Protein AF-A0A662KX32-F1 (afdb_monomer_lite)

Secondary structure (DSSP, 8-state):
----TT--PSS---GGGSTT--------SSHHHHHHHHHHHHHGGGGGGG------S------PPTT--SSSS--SHHHHHHHHHHHTT-TT---S-HHHH-SS-SS--SHHHHHHHHHHHTT-TT--------

Sequence (134 aa):
ACDNPFNNAEPWEDTWKDENQTIWIVTGKTSEFAKEAAEWLINRTCLLWNQSTLDDKGFWLVQYKCGDVNGDGIIRGADVTKLMWYVGEIPGTTLASKWAGDVNGDGIIRGADVTKLMWYVGEIPGTNLNCKSC

Structure (mmCIF, N/CA/C/O backbone):
data_AF-A0A662KX32-F1
#
_entry.id   AF-A0A662KX32-F1
#
loop_
_atom_site.group_PDB
_atom_site.id
_atom_site.type_symbol
_atom_site.label_atom_id
_atom_site.label_alt_id
_atom_site.label_comp_id
_atom_site.label_asym_id
_atom_site.label_entity_id
_atom_site.label_seq_id
_atom_site.pdbx_PDB_ins_code
_atom_site.Cartn_x
_atom_site.Cartn_y
_atom_site.Cartn_z
_atom_site.occupancy
_atom_site.B_iso_or_equiv
_atom_site.auth_seq_id
_atom_site.auth_comp_id
_atom_site.auth_asym_id
_atom_site.auth_atom_id
_atom_site.pdbx_PDB_model_num
ATOM 1 N N . ALA A 1 1 ? 7.514 -5.110 42.505 1.00 43.41 1 ALA A N 1
ATOM 2 C CA . ALA A 1 1 ? 7.364 -6.432 41.872 1.00 43.41 1 ALA A CA 1
ATOM 3 C C . ALA A 1 1 ? 6.553 -6.220 40.608 1.00 43.41 1 ALA A C 1
ATOM 5 O O . ALA A 1 1 ? 5.603 -5.451 40.667 1.00 43.41 1 ALA A O 1
ATOM 6 N N . CYS A 1 2 ? 6.971 -6.781 39.475 1.00 34.31 2 CYS A N 1
ATOM 7 C CA . CYS A 1 2 ? 6.140 -6.759 38.274 1.00 34.31 2 CYS A CA 1
ATOM 8 C C . CYS A 1 2 ? 4.960 -7.691 38.546 1.00 34.31 2 CYS A C 1
ATOM 10 O O . CYS A 1 2 ? 5.188 -8.864 38.848 1.00 34.31 2 CYS A O 1
ATOM 12 N N . ASP A 1 3 ? 3.746 -7.148 38.532 1.00 42.31 3 ASP A N 1
ATOM 13 C CA . ASP A 1 3 ? 2.532 -7.930 38.721 1.00 42.31 3 ASP A CA 1
ATOM 14 C C . ASP A 1 3 ? 2.426 -8.928 37.562 1.00 42.31 3 ASP A C 1
ATOM 16 O O . ASP A 1 3 ? 2.478 -8.548 36.389 1.00 42.31 3 ASP A O 1
ATOM 20 N N . ASN A 1 4 ? 2.429 -10.219 37.888 1.00 48.47 4 ASN A N 1
ATOM 21 C CA . ASN A 1 4 ? 2.274 -11.270 36.897 1.00 48.47 4 ASN A CA 1
ATOM 22 C C . ASN A 1 4 ? 0.766 -11.485 36.738 1.00 48.47 4 ASN A C 1
ATOM 24 O O . ASN A 1 4 ? 0.158 -12.012 37.669 1.00 48.47 4 ASN A O 1
ATOM 28 N N . PRO A 1 5 ? 0.169 -11.174 35.575 1.00 48.09 5 PRO A N 1
ATOM 29 C CA . PRO A 1 5 ? -1.274 -11.298 35.362 1.00 48.09 5 PRO A CA 1
ATOM 30 C C . PRO A 1 5 ? -1.783 -12.751 35.416 1.00 48.09 5 PRO A C 1
ATOM 32 O O . PRO A 1 5 ? -2.983 -12.991 35.332 1.00 48.09 5 PRO A O 1
ATOM 35 N N . PHE A 1 6 ? -0.882 -13.729 35.560 1.00 49.38 6 PHE A N 1
ATOM 36 C CA . PHE A 1 6 ? -1.197 -15.145 35.755 1.00 49.38 6 PHE A CA 1
ATOM 37 C C . PHE A 1 6 ? -0.877 -15.656 37.166 1.00 49.38 6 PHE A C 1
ATOM 39 O O . PHE A 1 6 ? -0.931 -16.861 37.393 1.00 49.38 6 PHE A O 1
ATOM 46 N N . ASN A 1 7 ? -0.493 -14.784 38.105 1.00 50.44 7 ASN A N 1
ATOM 47 C CA . ASN A 1 7 ? -0.241 -15.172 39.490 1.00 50.44 7 ASN A CA 1
ATOM 48 C C . ASN A 1 7 ? -1.504 -15.000 40.338 1.00 50.44 7 ASN A C 1
ATOM 50 O O . ASN A 1 7 ? -1.697 -14.007 41.026 1.00 50.44 7 ASN A O 1
ATOM 54 N N . ASN A 1 8 ? -2.351 -16.015 40.296 1.00 52.47 8 ASN A N 1
ATOM 55 C CA . ASN A 1 8 ? -3.584 -16.161 41.061 1.00 52.47 8 ASN A CA 1
ATOM 56 C C . ASN A 1 8 ? -3.347 -16.773 42.460 1.00 52.47 8 ASN A C 1
ATOM 58 O O . ASN A 1 8 ? -4.098 -17.638 42.909 1.00 52.47 8 ASN A O 1
ATOM 62 N N . ALA A 1 9 ? -2.296 -16.328 43.155 1.00 49.16 9 ALA A N 1
ATOM 63 C CA . ALA A 1 9 ? -2.061 -16.684 44.553 1.00 49.16 9 ALA A CA 1
ATOM 64 C C . ALA A 1 9 ? -2.873 -15.766 45.487 1.00 49.16 9 ALA A C 1
ATOM 66 O O . ALA A 1 9 ? -2.827 -14.548 45.350 1.00 49.16 9 ALA A O 1
ATOM 67 N N . GLU A 1 10 ? -3.615 -16.359 46.425 1.00 57.69 10 GLU A N 1
ATOM 68 C CA . GLU A 1 10 ? -4.491 -15.650 47.370 1.00 57.69 10 GLU A CA 1
ATOM 69 C C . GLU A 1 10 ? -3.753 -14.580 48.212 1.00 57.69 10 GLU A C 1
ATOM 71 O O . GLU A 1 10 ? -2.606 -14.808 48.613 1.00 57.69 10 GLU A O 1
ATOM 76 N N . PRO A 1 11 ? -4.408 -13.452 48.569 1.00 56.19 11 PRO A N 1
ATOM 77 C CA . PRO A 1 11 ? -5.801 -13.102 48.294 1.00 56.19 11 PRO A CA 1
ATOM 78 C C . PRO A 1 11 ? -5.986 -12.579 46.862 1.00 56.19 11 PRO A C 1
ATOM 80 O O . PRO A 1 11 ? -5.253 -11.718 46.392 1.00 56.19 11 PRO A O 1
ATOM 83 N N . TRP A 1 12 ? -6.995 -13.122 46.184 1.00 53.41 12 TRP A N 1
ATOM 84 C CA . TRP A 1 12 ? -7.464 -12.753 44.845 1.00 53.41 12 TRP A CA 1
ATOM 85 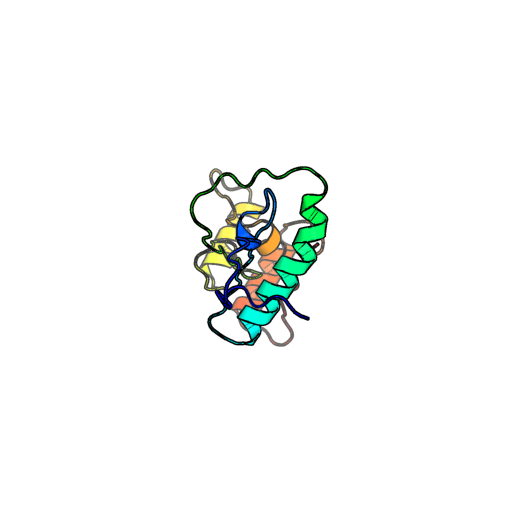C C . TRP A 1 12 ? -8.061 -11.343 44.835 1.00 53.41 12 TRP A C 1
ATOM 87 O O . TRP A 1 12 ? -9.277 -11.154 44.842 1.00 53.41 12 TRP A O 1
ATOM 97 N N . GLU A 1 13 ? -7.196 -10.337 44.834 1.00 55.88 13 GLU A N 1
ATOM 98 C CA . GLU A 1 13 ? -7.559 -9.043 44.276 1.00 55.88 13 GLU A CA 1
ATOM 99 C C . GLU A 1 13 ? -7.429 -9.171 42.757 1.00 55.88 13 GLU A C 1
ATOM 101 O O . GLU A 1 13 ? -6.335 -9.332 42.222 1.00 55.88 13 GLU A O 1
ATOM 106 N N . ASP A 1 14 ? -8.569 -9.191 42.062 1.00 52.19 14 ASP A N 1
ATOM 107 C CA . ASP A 1 14 ? -8.634 -9.196 40.599 1.00 52.19 14 ASP A CA 1
ATOM 108 C C . ASP A 1 14 ? -8.153 -7.832 40.057 1.00 52.19 14 ASP A C 1
ATOM 110 O O . ASP A 1 14 ? -8.941 -7.060 39.517 1.00 52.19 14 ASP A O 1
ATOM 114 N N . THR A 1 15 ? -6.861 -7.519 40.191 1.00 48.28 15 THR A N 1
ATOM 115 C CA . THR A 1 15 ? -6.237 -6.258 39.731 1.00 48.28 15 THR A CA 1
ATOM 116 C C . THR A 1 15 ? -6.390 -6.036 38.220 1.00 48.28 15 THR A C 1
ATOM 118 O O . THR A 1 15 ? -6.296 -4.915 37.733 1.00 48.28 15 THR A O 1
ATOM 121 N N . TRP A 1 16 ? -6.695 -7.095 37.464 1.00 50.84 16 TRP A N 1
ATOM 122 C CA . TRP A 1 16 ? -7.005 -7.064 36.031 1.00 50.84 16 TRP A CA 1
ATOM 123 C C . TRP A 1 16 ? -8.433 -6.583 35.705 1.00 50.84 16 TRP A C 1
ATOM 125 O O . TRP A 1 16 ? -8.746 -6.367 34.534 1.00 50.84 16 TRP A O 1
ATOM 135 N N . LYS A 1 17 ? -9.312 -6.436 36.711 1.00 48.56 17 LYS A N 1
ATOM 136 C CA . LYS A 1 17 ? -10.673 -5.880 36.575 1.00 48.56 17 LYS A CA 1
ATOM 137 C C . LYS A 1 17 ? -10.745 -4.376 36.823 1.00 48.56 17 LYS A C 1
ATOM 139 O O . LYS A 1 17 ? -11.846 -3.827 36.794 1.00 48.56 17 LYS A O 1
ATOM 144 N N . ASP A 1 18 ? -9.617 -3.716 37.063 1.00 51.28 18 ASP A N 1
ATOM 145 C CA . ASP A 1 18 ? -9.594 -2.267 37.210 1.00 51.28 18 ASP A CA 1
ATOM 146 C C . ASP A 1 18 ? -10.209 -1.611 35.968 1.00 51.28 18 ASP A C 1
ATOM 148 O O . ASP A 1 18 ? -9.773 -1.823 34.829 1.00 51.28 18 ASP A O 1
ATOM 152 N N . GLU A 1 19 ? -11.251 -0.813 36.195 1.00 47.12 19 GLU A N 1
ATOM 153 C CA . GLU A 1 19 ? -11.925 -0.053 35.152 1.00 47.12 19 GLU A CA 1
ATOM 154 C C . GLU A 1 19 ? -10.872 0.828 34.451 1.00 47.12 19 GLU A C 1
ATOM 156 O O . GLU A 1 19 ? -10.312 1.736 35.064 1.00 47.12 19 GLU A O 1
ATOM 161 N N . ASN A 1 20 ? -10.594 0.530 33.172 1.00 47.59 20 ASN A N 1
ATOM 162 C CA . ASN A 1 20 ? -9.629 1.174 32.256 1.00 47.59 20 ASN A CA 1
ATOM 163 C C . ASN A 1 20 ? -8.272 0.481 32.025 1.00 47.59 20 ASN A C 1
ATOM 165 O O . ASN A 1 20 ? -7.441 1.037 31.300 1.00 47.59 20 ASN A O 1
ATOM 169 N N . GLN A 1 21 ? -8.027 -0.729 32.533 1.00 50.91 21 GLN A N 1
ATOM 170 C CA . GLN A 1 21 ? -6.861 -1.497 32.076 1.00 50.91 21 GLN A CA 1
ATOM 171 C C . GLN A 1 21 ? -7.119 -2.134 30.698 1.00 50.91 21 GLN A C 1
ATOM 173 O O . GLN A 1 21 ? -8.126 -2.802 30.477 1.00 50.91 21 GLN A O 1
ATOM 178 N N . THR A 1 22 ? -6.203 -1.925 29.744 1.00 51.69 22 THR A N 1
ATOM 179 C CA . THR A 1 22 ? -6.253 -2.545 28.408 1.00 51.69 22 THR A CA 1
ATOM 180 C C . THR A 1 22 ? -4.978 -3.338 28.149 1.00 51.69 22 THR A C 1
ATOM 182 O O . THR A 1 22 ? -3.869 -2.821 28.279 1.00 51.69 22 THR A O 1
ATOM 185 N N . ILE A 1 23 ? -5.134 -4.608 27.771 1.00 58.97 23 ILE A N 1
ATOM 186 C CA . ILE A 1 23 ? -4.030 -5.447 27.303 1.00 58.97 23 ILE A CA 1
ATOM 187 C C . ILE A 1 23 ? -4.003 -5.367 25.782 1.00 58.97 23 ILE A C 1
ATOM 189 O O . ILE A 1 23 ? -4.949 -5.765 25.103 1.00 58.97 23 ILE A O 1
ATOM 193 N N . TRP A 1 24 ? -2.887 -4.885 25.249 1.00 57.28 24 TRP A N 1
ATOM 194 C CA . TRP A 1 24 ? -2.651 -4.810 23.817 1.00 57.28 24 TRP A CA 1
ATOM 195 C C . TRP A 1 24 ? -1.700 -5.925 23.398 1.00 57.28 24 TRP A C 1
ATOM 197 O O . TRP A 1 24 ? -0.520 -5.906 23.746 1.00 57.28 24 TRP A O 1
ATOM 207 N N . ILE A 1 25 ? -2.210 -6.906 22.655 1.00 64.12 25 ILE A N 1
ATOM 208 C CA . ILE A 1 25 ? -1.402 -8.011 22.132 1.00 64.12 25 ILE A CA 1
ATOM 209 C C . ILE A 1 25 ? -1.135 -7.754 20.659 1.00 64.12 25 ILE A C 1
ATOM 211 O O . ILE A 1 25 ? -2.057 -7.635 19.854 1.00 64.12 25 ILE A O 1
ATOM 215 N N . VAL A 1 26 ? 0.144 -7.707 20.308 1.00 63.28 26 VAL A N 1
ATOM 216 C CA . VAL A 1 26 ? 0.596 -7.619 18.927 1.00 63.28 26 VAL A CA 1
ATOM 217 C C . VAL A 1 26 ? 1.271 -8.929 18.554 1.00 63.28 26 VAL A C 1
ATOM 219 O O . VAL A 1 26 ? 2.077 -9.462 19.313 1.00 63.28 26 VAL A O 1
ATOM 222 N N . THR A 1 27 ? 0.939 -9.454 17.380 1.00 59.94 27 THR A N 1
ATOM 223 C CA . THR A 1 27 ? 1.549 -10.662 16.827 1.00 59.94 27 THR A CA 1
ATOM 224 C C . THR A 1 27 ? 1.997 -10.405 15.394 1.00 59.94 27 THR A C 1
ATOM 226 O O . THR A 1 27 ? 1.389 -9.612 14.676 1.00 59.94 27 THR A O 1
ATOM 229 N N . GLY A 1 28 ? 3.076 -11.065 14.983 1.00 58.41 28 GLY A N 1
ATOM 230 C CA . GLY A 1 28 ? 3.618 -11.000 13.634 1.00 58.41 28 GLY A CA 1
ATOM 231 C C . GLY A 1 28 ? 4.007 -12.389 13.152 1.00 58.41 28 GLY A C 1
ATOM 232 O O . GLY A 1 28 ? 4.406 -13.246 13.937 1.00 58.41 28 GLY A O 1
ATOM 233 N N . LYS A 1 29 ? 3.898 -12.621 11.839 1.00 62.16 29 LYS A N 1
ATOM 234 C CA . LYS A 1 29 ? 4.317 -13.887 11.212 1.00 62.16 29 LYS A CA 1
ATOM 235 C C . LYS A 1 29 ? 5.830 -14.123 11.334 1.00 62.16 29 LYS A C 1
ATOM 237 O O . LYS A 1 29 ? 6.273 -15.267 11.303 1.00 62.16 29 LYS A O 1
ATOM 242 N N . THR A 1 30 ? 6.602 -13.048 11.467 1.00 60.41 30 THR A N 1
ATOM 243 C CA . THR A 1 30 ? 8.040 -13.060 11.751 1.00 60.41 30 THR A CA 1
ATOM 244 C C . THR A 1 30 ? 8.352 -12.086 12.888 1.00 60.41 30 THR A C 1
ATOM 246 O O . THR A 1 30 ? 7.514 -11.251 13.249 1.00 60.41 30 THR A O 1
ATOM 249 N N . SER A 1 31 ? 9.561 -12.179 13.445 1.00 56.78 31 SER A N 1
ATOM 250 C CA . SER A 1 31 ? 10.071 -11.259 14.468 1.00 56.78 31 SER A CA 1
ATOM 251 C C . SER A 1 31 ? 10.045 -9.802 14.013 1.00 56.78 31 SER A C 1
ATOM 253 O O . SER A 1 31 ? 9.733 -8.915 14.803 1.00 56.78 31 SER A O 1
ATOM 255 N N . GLU A 1 32 ? 10.328 -9.556 12.736 1.00 60.44 32 GLU A N 1
ATOM 256 C CA . GLU A 1 32 ? 10.370 -8.220 12.142 1.00 60.44 32 GLU A CA 1
ATOM 257 C C . GLU A 1 32 ? 8.965 -7.618 12.099 1.00 60.44 32 GLU A C 1
ATOM 259 O O . GLU A 1 32 ? 8.765 -6.496 12.552 1.00 60.44 32 GLU A O 1
ATOM 264 N N . PHE A 1 33 ? 7.965 -8.396 11.676 1.00 59.91 33 PHE A N 1
ATOM 265 C CA . PHE A 1 33 ? 6.576 -7.932 11.641 1.00 59.91 33 PHE A CA 1
ATOM 266 C C . PHE A 1 33 ? 5.988 -7.725 13.036 1.00 59.91 33 PHE A C 1
ATOM 268 O O . PHE A 1 33 ? 5.217 -6.792 13.243 1.00 59.91 33 PHE A O 1
ATOM 275 N N . ALA A 1 34 ? 6.358 -8.564 14.008 1.00 63.03 34 ALA A N 1
ATOM 276 C CA . ALA A 1 34 ? 5.945 -8.368 15.394 1.00 63.03 34 ALA A CA 1
ATOM 277 C C . ALA A 1 34 ? 6.557 -7.084 15.978 1.00 63.03 34 ALA A C 1
ATOM 279 O O . ALA A 1 34 ? 5.872 -6.339 16.677 1.00 63.03 34 ALA A O 1
ATOM 280 N N . LYS A 1 35 ? 7.826 -6.804 15.650 1.00 57.62 35 LYS A N 1
ATOM 281 C CA . LYS A 1 35 ? 8.535 -5.593 16.072 1.00 57.62 35 LYS A CA 1
ATOM 282 C C . LYS A 1 35 ? 7.927 -4.333 15.458 1.00 57.62 35 LYS A C 1
ATOM 284 O O . LYS A 1 35 ? 7.621 -3.404 16.196 1.00 57.62 35 LYS A O 1
ATOM 289 N N . GLU A 1 36 ? 7.689 -4.322 14.149 1.00 61.06 36 GLU A N 1
ATOM 290 C CA . GLU A 1 36 ? 7.041 -3.197 13.464 1.00 61.06 36 GLU A CA 1
ATOM 291 C C . GLU A 1 36 ? 5.650 -2.933 14.041 1.00 61.06 36 GLU A C 1
ATOM 293 O O . GLU A 1 36 ? 5.323 -1.809 14.413 1.00 61.06 36 GLU A O 1
ATOM 298 N N . ALA A 1 37 ? 4.832 -3.972 14.194 1.00 63.72 37 ALA A N 1
ATOM 299 C CA . ALA A 1 37 ? 3.490 -3.806 14.727 1.00 63.72 37 ALA A CA 1
ATOM 300 C C . ALA A 1 37 ? 3.500 -3.332 16.199 1.00 63.72 37 ALA A C 1
ATOM 302 O O . ALA A 1 37 ? 2.608 -2.586 16.608 1.00 63.72 37 ALA A O 1
ATOM 303 N N . ALA A 1 38 ? 4.513 -3.711 16.989 1.00 64.06 38 ALA A N 1
ATOM 304 C CA . ALA A 1 38 ? 4.702 -3.209 18.350 1.00 64.06 38 ALA A CA 1
ATOM 305 C C . ALA A 1 38 ? 5.119 -1.729 18.364 1.00 64.06 38 ALA A C 1
ATOM 307 O O . ALA A 1 38 ? 4.563 -0.950 19.135 1.00 64.06 38 ALA A O 1
ATOM 308 N N . GLU A 1 39 ? 6.035 -1.317 17.482 1.00 59.41 39 GLU A N 1
ATOM 309 C CA . GLU A 1 39 ? 6.420 0.092 17.304 1.00 59.41 39 GLU A CA 1
ATOM 310 C C . GLU A 1 39 ? 5.212 0.953 16.900 1.00 59.41 39 GLU A C 1
ATOM 312 O O . GLU A 1 39 ? 5.019 2.049 17.426 1.00 59.41 39 GLU A O 1
ATOM 317 N N . TRP A 1 40 ? 4.332 0.422 16.048 1.00 61.47 40 TRP A N 1
ATOM 318 C CA . TRP A 1 40 ? 3.076 1.069 15.669 1.00 61.47 40 TRP A CA 1
ATOM 319 C C . TRP A 1 40 ? 2.091 1.198 16.824 1.00 61.47 40 TRP A C 1
ATOM 321 O O . TRP A 1 40 ? 1.463 2.245 16.971 1.00 61.47 40 TRP A O 1
ATOM 331 N N . LEU A 1 41 ? 1.955 0.163 17.653 1.00 60.75 41 LEU A N 1
ATOM 332 C CA . LEU A 1 41 ? 1.110 0.207 18.842 1.00 60.75 41 LEU A CA 1
ATOM 333 C C . LEU A 1 41 ? 1.606 1.274 19.834 1.00 60.75 41 LEU A C 1
ATOM 335 O O . LEU A 1 41 ? 0.806 2.040 20.370 1.00 60.75 41 LEU A O 1
ATOM 339 N N . ILE A 1 42 ? 2.927 1.368 20.013 1.00 56.75 42 ILE A N 1
ATOM 340 C CA . ILE A 1 42 ? 3.571 2.382 20.854 1.00 56.75 42 ILE A CA 1
ATOM 341 C C . ILE A 1 42 ? 3.328 3.783 20.278 1.00 56.75 42 ILE A C 1
ATOM 343 O O . ILE A 1 42 ? 2.912 4.672 21.016 1.00 56.75 42 ILE A O 1
ATOM 347 N N . ASN A 1 43 ? 3.496 3.989 18.967 1.00 50.66 43 ASN A N 1
ATOM 348 C CA . ASN A 1 43 ? 3.333 5.308 18.344 1.00 50.66 43 ASN A CA 1
ATOM 349 C C . ASN A 1 43 ? 1.852 5.741 18.208 1.00 50.66 43 ASN A C 1
ATOM 351 O O . ASN A 1 43 ? 1.535 6.931 18.209 1.00 50.66 43 ASN A O 1
ATOM 355 N N . ARG A 1 44 ? 0.902 4.790 18.188 1.00 53.31 44 ARG A N 1
ATOM 356 C CA . ARG A 1 44 ? -0.551 5.064 18.216 1.00 53.31 44 ARG A CA 1
ATOM 357 C C . ARG A 1 44 ? -1.033 5.695 19.519 1.00 53.31 44 ARG A C 1
ATOM 359 O O . ARG A 1 44 ? -2.103 6.302 19.517 1.00 53.31 44 ARG A O 1
ATOM 366 N N . THR A 1 45 ? -0.264 5.605 20.606 1.00 50.31 45 THR A N 1
ATOM 367 C CA . THR A 1 45 ? -0.587 6.321 21.854 1.00 50.31 45 THR A CA 1
ATOM 368 C C . THR A 1 45 ? -0.627 7.845 21.658 1.00 50.31 45 THR A C 1
ATOM 370 O O . THR A 1 45 ? -1.390 8.522 22.345 1.00 50.31 45 THR A O 1
ATOM 373 N N . CYS A 1 46 ? 0.053 8.387 20.638 1.00 40.91 46 CYS A N 1
ATOM 374 C CA . CYS A 1 46 ? -0.053 9.794 20.235 1.00 40.91 46 CYS A CA 1
ATOM 375 C C . CYS A 1 46 ? -1.389 10.138 19.539 1.00 40.91 46 CYS A C 1
ATOM 377 O O . CYS A 1 46 ? -1.877 11.258 19.665 1.00 40.91 46 CYS A O 1
ATOM 379 N N . LEU A 1 47 ? -2.016 9.184 18.836 1.00 41.41 47 LEU A N 1
ATOM 380 C CA . LEU A 1 47 ? -3.292 9.376 18.120 1.00 41.41 47 LEU A CA 1
ATOM 381 C C . LEU A 1 47 ? -4.527 9.244 19.034 1.00 41.41 47 LEU A C 1
ATOM 383 O O . LEU A 1 47 ? -5.630 9.616 18.641 1.00 41.41 47 LEU A O 1
ATOM 387 N N . LEU A 1 48 ? -4.349 8.737 20.257 1.00 48.00 48 LEU A N 1
ATOM 388 C CA . LEU A 1 48 ? -5.412 8.507 21.244 1.00 48.00 48 LEU A CA 1
ATOM 389 C C . LEU A 1 48 ? -5.677 9.705 22.175 1.00 48.00 48 LEU A C 1
ATOM 391 O O . LEU A 1 48 ? -6.577 9.635 23.008 1.00 48.00 48 LEU A O 1
ATOM 395 N N . TRP A 1 49 ? -4.973 10.832 22.004 1.00 40.81 49 TRP A N 1
ATOM 396 C CA . TRP A 1 49 ? -5.209 12.062 22.782 1.00 40.81 49 TRP A CA 1
ATOM 397 C C . TRP A 1 49 ? -6.572 12.733 22.520 1.00 40.81 49 TRP A C 1
ATOM 399 O O . TRP A 1 49 ? -6.911 13.702 23.194 1.00 40.81 49 TRP A O 1
ATOM 409 N N . ASN A 1 50 ? -7.383 12.213 21.592 1.00 41.38 50 ASN A N 1
ATOM 410 C CA . ASN A 1 50 ? -8.751 12.677 21.374 1.00 41.38 50 ASN A CA 1
ATOM 411 C C . ASN A 1 50 ? -9.745 11.506 21.258 1.00 41.38 50 ASN A C 1
ATOM 413 O O . ASN A 1 50 ? -10.275 11.238 20.184 1.00 41.38 50 ASN A O 1
ATOM 417 N N . GLN A 1 51 ? -9.937 10.785 22.372 1.00 45.16 51 GLN A N 1
ATOM 418 C CA . GLN A 1 51 ? -11.066 9.875 22.647 1.00 45.16 51 GLN A CA 1
ATOM 419 C C . GLN A 1 51 ? -11.559 9.034 21.452 1.00 45.16 51 GLN A C 1
ATOM 421 O O . GLN A 1 51 ? -12.715 9.132 21.046 1.00 45.16 51 GLN A O 1
ATOM 426 N N . SER A 1 52 ? -10.721 8.146 20.908 1.00 43.72 52 SER A N 1
ATOM 427 C CA . SER A 1 52 ? -11.264 7.039 20.106 1.00 43.72 52 SER A CA 1
ATOM 428 C C . SER A 1 52 ? -11.847 5.986 21.042 1.00 43.72 52 SER A C 1
ATOM 430 O O . SER A 1 52 ? -11.121 5.190 21.636 1.00 43.72 52 SER A O 1
ATOM 432 N N . THR A 1 53 ? -13.171 6.001 21.177 1.00 43.25 53 THR A N 1
ATOM 433 C CA . THR A 1 53 ? -13.951 4.861 21.656 1.00 43.25 53 THR A CA 1
ATOM 434 C C . THR A 1 53 ? -13.724 3.702 20.695 1.00 43.25 53 THR A C 1
ATOM 436 O O . THR A 1 53 ? -14.140 3.759 19.541 1.00 43.25 53 THR A O 1
ATOM 439 N N . LEU A 1 54 ? -13.016 2.676 21.155 1.00 47.28 54 LEU A N 1
ATOM 440 C CA . LEU A 1 54 ? -12.850 1.422 20.432 1.00 47.28 54 LEU A CA 1
ATOM 441 C C . LEU A 1 54 ? -14.142 0.627 20.597 1.00 47.28 54 LEU A C 1
ATOM 443 O O . LEU A 1 54 ? -14.284 -0.141 21.546 1.00 47.28 54 LEU A O 1
ATOM 447 N N . ASP A 1 55 ? -15.103 0.833 19.703 1.00 43.97 55 ASP A N 1
ATOM 448 C CA . ASP A 1 55 ? -16.263 -0.039 19.571 1.00 43.97 55 ASP A CA 1
ATOM 449 C C . ASP A 1 55 ? -15.849 -1.350 18.886 1.00 43.97 55 ASP A C 1
ATOM 451 O O . ASP A 1 55 ? -16.021 -1.596 17.699 1.00 43.97 55 ASP A O 1
ATOM 455 N N . ASP A 1 56 ? -15.206 -2.178 19.702 1.00 51.69 56 ASP A N 1
ATOM 456 C CA . ASP A 1 56 ? -15.400 -3.616 19.826 1.00 51.69 56 ASP A CA 1
ATOM 457 C C . ASP A 1 56 ? -16.107 -4.322 18.648 1.00 51.69 56 ASP A C 1
ATOM 459 O O . ASP A 1 56 ? -17.335 -4.469 18.626 1.00 51.69 56 ASP A O 1
ATOM 463 N N . LYS A 1 57 ? -15.299 -4.782 17.677 1.00 37.31 57 LYS A N 1
ATOM 464 C CA . LYS A 1 57 ? -15.355 -6.119 17.043 1.00 37.31 57 LYS A CA 1
ATOM 465 C C . LYS A 1 57 ? -14.325 -6.251 15.917 1.00 37.31 57 LYS A C 1
ATOM 467 O O . LYS A 1 57 ? -14.512 -5.748 14.815 1.00 37.31 57 LYS A O 1
ATOM 472 N N . GLY A 1 58 ? -13.295 -7.060 16.155 1.00 39.91 58 GLY A N 1
ATOM 473 C CA . GLY A 1 58 ? -12.513 -7.672 15.078 1.00 39.91 58 GLY A CA 1
ATOM 474 C C . GLY A 1 58 ? -11.295 -6.865 14.651 1.00 39.91 58 GLY A C 1
ATOM 475 O O . GLY A 1 58 ? -11.285 -6.224 13.605 1.00 39.91 58 GLY A O 1
ATOM 476 N N . PHE A 1 59 ? -10.234 -6.969 15.450 1.00 43.59 59 PHE A N 1
ATOM 477 C CA . PHE A 1 59 ? -8.884 -6.571 15.071 1.00 43.59 59 PHE A CA 1
ATOM 478 C C . PHE A 1 59 ? -8.397 -7.427 13.887 1.00 43.59 59 PHE A C 1
ATOM 480 O O . PHE A 1 59 ? -7.739 -8.450 14.058 1.00 43.59 59 PHE A O 1
ATOM 487 N N . TRP A 1 60 ? -8.748 -7.016 12.670 1.00 37.91 60 TRP A N 1
ATOM 488 C CA . TRP A 1 60 ? -8.093 -7.451 11.444 1.00 37.91 60 TRP A CA 1
ATOM 489 C C . TRP A 1 60 ? -7.078 -6.378 11.075 1.00 37.91 60 TRP A C 1
ATOM 491 O O . TRP A 1 60 ? -7.440 -5.275 10.664 1.00 37.91 60 TRP A O 1
ATOM 501 N N . LEU A 1 61 ? -5.795 -6.684 11.264 1.00 43.72 61 LEU A N 1
ATOM 502 C CA . LEU A 1 61 ? -4.712 -5.838 10.783 1.00 43.72 61 LEU A CA 1
ATOM 503 C C . LEU A 1 61 ? -4.773 -5.814 9.248 1.00 43.72 61 LEU A C 1
ATOM 505 O O . LEU A 1 61 ? -4.279 -6.728 8.591 1.00 43.72 61 LEU A O 1
ATOM 509 N N . VAL A 1 62 ? -5.372 -4.776 8.666 1.00 48.84 62 VAL A N 1
ATOM 510 C CA . VAL A 1 62 ? -5.191 -4.490 7.240 1.00 48.84 62 VAL A CA 1
ATOM 511 C C . VAL A 1 62 ? -3.821 -3.829 7.093 1.00 48.84 62 VAL A C 1
ATOM 513 O O . VAL A 1 62 ? -3.685 -2.609 7.173 1.00 48.84 62 VAL A O 1
ATOM 516 N N . GLN A 1 63 ? -2.778 -4.655 6.979 1.00 56.75 63 GLN A N 1
ATOM 517 C CA . GLN A 1 63 ? -1.420 -4.192 6.714 1.00 56.75 63 GLN A CA 1
ATOM 518 C C . GLN A 1 63 ? -1.332 -3.779 5.244 1.00 56.75 63 GLN A C 1
ATOM 520 O O . GLN A 1 63 ? -1.084 -4.603 4.369 1.00 56.75 63 GLN A O 1
ATOM 525 N N . TYR A 1 64 ? -1.538 -2.496 4.968 1.00 64.94 64 TYR A N 1
ATOM 526 C CA . TYR A 1 64 ? -1.190 -1.945 3.666 1.00 64.94 64 TYR A CA 1
ATOM 527 C C . TYR A 1 64 ? 0.334 -1.949 3.528 1.00 64.94 64 TYR A C 1
ATOM 529 O O . TYR A 1 64 ? 1.042 -1.503 4.433 1.00 64.94 64 TYR A O 1
ATOM 537 N N . LYS A 1 65 ? 0.853 -2.446 2.403 1.00 84.19 65 LYS A N 1
ATOM 538 C CA . LYS A 1 65 ? 2.267 -2.281 2.037 1.00 84.19 65 LYS A CA 1
ATOM 539 C C . LYS A 1 65 ? 2.428 -1.013 1.209 1.00 84.19 65 LYS A C 1
ATOM 541 O O . LYS A 1 65 ? 1.517 -0.616 0.487 1.00 84.19 65 LYS A O 1
ATOM 546 N N . CYS A 1 66 ? 3.588 -0.371 1.297 1.00 89.81 66 CYS A N 1
ATOM 547 C CA . CYS A 1 66 ? 3.871 0.775 0.443 1.00 89.81 66 CYS A CA 1
ATOM 548 C C . CYS A 1 66 ? 3.827 0.320 -1.024 1.00 89.81 66 CYS A C 1
ATOM 550 O O . CYS A 1 66 ? 4.523 -0.628 -1.374 1.00 89.81 66 CYS A O 1
ATOM 552 N N . GLY A 1 67 ? 2.986 0.938 -1.857 1.00 92.38 67 GLY A N 1
ATOM 553 C CA . GLY A 1 67 ? 2.732 0.498 -3.232 1.00 92.38 67 GLY A CA 1
ATOM 554 C C . GLY A 1 67 ? 1.635 -0.558 -3.411 1.00 92.38 67 GLY A C 1
ATOM 555 O O . GLY A 1 67 ? 1.254 -0.809 -4.549 1.00 92.38 67 GLY A O 1
ATOM 556 N N . ASP A 1 68 ? 1.086 -1.143 -2.341 1.00 94.06 68 ASP A N 1
ATOM 557 C CA . ASP A 1 68 ? -0.089 -2.029 -2.400 1.00 94.06 68 ASP A CA 1
ATOM 558 C C . ASP A 1 68 ? -1.371 -1.192 -2.328 1.00 94.06 68 ASP A C 1
ATOM 560 O O . ASP A 1 68 ? -2.020 -1.033 -1.289 1.00 94.06 68 ASP A O 1
ATOM 564 N N . VAL A 1 69 ? -1.697 -0.560 -3.451 1.00 93.25 69 VAL A N 1
ATOM 565 C CA . VAL A 1 69 ? -2.823 0.377 -3.542 1.00 93.25 69 VAL A CA 1
ATOM 566 C C . VAL A 1 69 ? -4.162 -0.346 -3.662 1.00 93.25 69 VAL A C 1
ATOM 568 O O . VAL A 1 69 ? -5.227 0.271 -3.515 1.00 93.25 69 VAL A O 1
ATOM 571 N N . ASN A 1 70 ? -4.124 -1.643 -3.979 1.00 90.25 70 ASN A N 1
ATOM 572 C CA . ASN A 1 70 ? -5.305 -2.464 -4.155 1.00 90.25 70 ASN A CA 1
ATOM 573 C C . ASN A 1 70 ? -5.706 -3.225 -2.875 1.00 90.25 70 ASN A C 1
ATOM 575 O O . ASN A 1 70 ? -6.904 -3.464 -2.709 1.00 90.25 70 ASN A O 1
ATOM 579 N N . GLY A 1 71 ? -4.761 -3.468 -1.961 1.00 85.38 71 GLY A N 1
ATOM 580 C CA . GLY A 1 71 ? -4.972 -4.081 -0.650 1.00 85.38 71 GLY A CA 1
ATOM 581 C C . GLY A 1 71 ? -4.943 -5.613 -0.649 1.00 85.38 71 GLY A C 1
ATOM 582 O O . GLY A 1 71 ? -5.411 -6.211 0.320 1.00 85.38 71 GLY A O 1
ATOM 583 N N . ASP A 1 72 ? -4.449 -6.259 -1.712 1.00 83.62 72 ASP A N 1
ATOM 584 C CA . ASP A 1 72 ? -4.346 -7.724 -1.816 1.00 83.62 72 ASP A CA 1
ATOM 585 C C . ASP A 1 72 ? -3.063 -8.293 -1.184 1.00 83.62 72 ASP A C 1
ATOM 587 O O . ASP A 1 72 ? -2.881 -9.513 -1.124 1.00 83.62 72 ASP A O 1
ATOM 591 N N . GLY A 1 73 ? -2.183 -7.426 -0.674 1.00 83.00 73 GLY A N 1
ATOM 592 C CA . GLY A 1 73 ? -0.950 -7.799 0.005 1.00 83.00 73 GLY A CA 1
ATOM 593 C C . GLY A 1 73 ? 0.221 -8.101 -0.931 1.00 83.00 73 GLY A C 1
ATOM 594 O O . GLY A 1 73 ? 1.292 -8.483 -0.435 1.00 83.00 73 GLY A O 1
ATOM 595 N N . ILE A 1 74 ? 0.070 -7.948 -2.253 1.00 87.25 74 ILE A N 1
ATOM 596 C CA . ILE A 1 74 ? 1.103 -8.253 -3.252 1.00 87.25 74 ILE A CA 1
ATOM 597 C C . ILE A 1 74 ? 1.305 -7.050 -4.174 1.00 87.25 74 ILE A C 1
ATOM 599 O O . ILE A 1 74 ? 0.465 -6.766 -5.014 1.00 87.25 74 ILE A O 1
ATOM 603 N N . ILE A 1 75 ? 2.480 -6.419 -4.105 1.00 92.38 75 ILE A N 1
ATOM 604 C CA . ILE A 1 75 ? 2.822 -5.279 -4.967 1.00 92.38 75 ILE A CA 1
ATOM 605 C C . ILE A 1 75 ? 3.146 -5.786 -6.378 1.00 92.38 75 ILE A C 1
ATOM 607 O O . ILE A 1 75 ? 4.164 -6.450 -6.584 1.00 92.38 75 ILE A O 1
ATOM 611 N N . ARG A 1 76 ? 2.283 -5.494 -7.355 1.00 96.25 76 ARG A N 1
ATOM 612 C CA . ARG A 1 76 ? 2.426 -5.949 -8.752 1.00 96.25 76 ARG A CA 1
ATOM 613 C C . ARG A 1 76 ? 1.774 -4.990 -9.751 1.00 96.25 76 ARG A C 1
ATOM 615 O O . ARG A 1 76 ? 1.264 -3.933 -9.402 1.00 96.25 76 ARG A O 1
ATOM 622 N N . GLY A 1 77 ? 1.746 -5.361 -11.034 1.00 97.88 77 GLY A N 1
ATOM 623 C CA . GLY A 1 77 ? 1.178 -4.516 -12.100 1.00 97.88 77 GLY A CA 1
ATOM 624 C C . GLY A 1 77 ? -0.299 -4.125 -11.909 1.00 97.88 77 GLY A C 1
ATOM 625 O O . GLY A 1 77 ? -0.741 -3.106 -12.445 1.00 97.88 77 GLY A O 1
ATOM 626 N N . ALA A 1 78 ? -1.057 -4.891 -11.115 1.00 97.50 78 ALA A N 1
ATOM 627 C CA . ALA A 1 78 ? -2.420 -4.534 -10.721 1.00 97.50 78 ALA A CA 1
ATOM 628 C C . ALA A 1 78 ? -2.456 -3.226 -9.908 1.00 97.50 78 ALA A C 1
ATOM 630 O O . ALA A 1 78 ? -3.324 -2.384 -10.144 1.00 97.50 78 ALA A O 1
ATOM 631 N N . ASP A 1 79 ? -1.477 -3.012 -9.027 1.00 97.94 79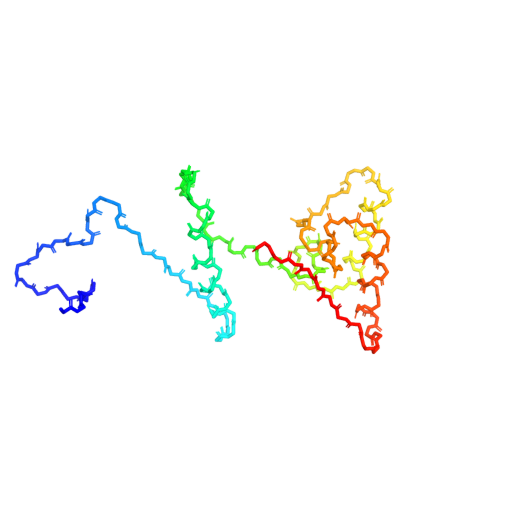 ASP A N 1
ATOM 632 C CA . ASP A 1 79 ? -1.345 -1.782 -8.247 1.00 97.94 7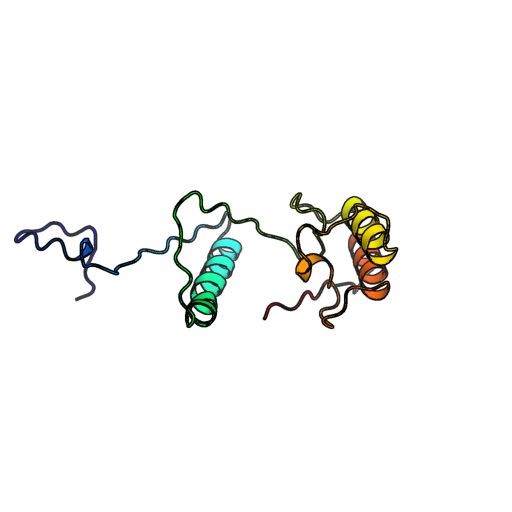9 ASP A CA 1
ATOM 633 C C . ASP A 1 79 ? -1.001 -0.588 -9.124 1.00 97.94 79 ASP A C 1
ATOM 635 O O . ASP A 1 79 ? -1.629 0.461 -9.014 1.00 97.94 79 ASP A O 1
ATOM 639 N N . VAL A 1 80 ? -0.066 -0.770 -10.061 1.00 98.38 80 VAL A N 1
ATOM 640 C CA . VAL A 1 80 ? 0.299 0.265 -11.040 1.00 98.38 80 VAL A CA 1
ATOM 641 C C . VAL A 1 80 ? -0.935 0.711 -11.824 1.00 98.38 80 VAL A C 1
ATOM 643 O O . VAL A 1 80 ? -1.195 1.906 -11.950 1.00 98.38 80 VAL A O 1
ATOM 646 N N . THR A 1 81 ? -1.728 -0.248 -12.307 1.00 98.31 81 THR A N 1
ATOM 647 C CA . THR A 1 81 ? -2.943 0.026 -13.088 1.00 98.31 81 THR A CA 1
ATOM 648 C C . THR A 1 81 ? -3.980 0.776 -12.255 1.00 98.31 81 THR A C 1
ATOM 650 O O . THR A 1 81 ? -4.518 1.790 -12.697 1.00 98.31 81 THR A O 1
ATOM 653 N N . LYS A 1 82 ? -4.232 0.324 -11.022 1.00 98.06 82 LYS A N 1
ATOM 654 C CA . LYS A 1 82 ? -5.201 0.958 -10.122 1.00 98.06 82 LYS A CA 1
ATOM 655 C C . LYS A 1 82 ? -4.767 2.366 -9.707 1.00 98.06 82 LYS A C 1
ATOM 657 O O . LYS A 1 82 ? -5.597 3.274 -9.689 1.00 98.06 82 LYS A O 1
ATOM 662 N N . LEU A 1 83 ? -3.476 2.573 -9.435 1.00 98.00 83 LEU A N 1
ATOM 663 C CA . LEU A 1 83 ? -2.923 3.892 -9.126 1.00 98.00 83 LEU A CA 1
ATOM 664 C C . LEU A 1 83 ? -3.014 4.833 -10.334 1.00 98.00 83 LEU A C 1
ATOM 666 O O . LEU A 1 83 ? -3.397 5.990 -10.179 1.00 98.00 83 LEU A O 1
ATOM 670 N N . MET A 1 84 ? -2.735 4.332 -11.541 1.00 98.44 84 MET A N 1
ATOM 671 C CA . MET A 1 84 ? -2.883 5.091 -12.785 1.00 98.44 84 MET A CA 1
ATOM 672 C C . MET A 1 84 ? -4.332 5.532 -13.016 1.00 98.44 84 MET A C 1
ATOM 674 O O . MET A 1 84 ? -4.565 6.684 -13.368 1.00 98.44 84 MET A O 1
ATOM 678 N N . TRP A 1 85 ? -5.308 4.651 -12.792 1.00 98.44 85 TRP A N 1
ATOM 679 C CA . TRP A 1 85 ? -6.730 4.990 -12.906 1.00 98.44 85 TRP A CA 1
ATOM 680 C C . TRP A 1 85 ? -7.178 6.011 -11.865 1.00 98.44 85 TRP A C 1
ATOM 682 O O . TRP A 1 85 ? -7.954 6.906 -12.190 1.00 98.44 85 TRP A O 1
ATOM 692 N N . TYR A 1 86 ? -6.670 5.903 -10.637 1.00 97.81 86 TYR A N 1
ATOM 693 C CA . TYR A 1 86 ? -6.957 6.865 -9.578 1.00 97.81 86 TYR A CA 1
ATOM 694 C C . TYR A 1 86 ? -6.405 8.256 -9.920 1.00 97.81 86 TYR A C 1
ATOM 696 O O . TYR A 1 86 ? -7.134 9.238 -9.830 1.00 97.81 86 TYR A O 1
ATOM 704 N N . VAL A 1 87 ? -5.149 8.340 -10.373 1.00 97.88 87 VAL A N 1
ATOM 705 C CA . VAL A 1 87 ? -4.521 9.604 -10.807 1.00 97.88 87 VAL A CA 1
ATOM 706 C C . VAL A 1 87 ? -5.179 10.164 -12.071 1.00 97.88 87 VAL A C 1
ATOM 708 O O . VAL A 1 87 ? -5.283 11.375 -12.220 1.00 97.88 87 VAL A O 1
ATOM 711 N N . GLY A 1 88 ? -5.630 9.296 -12.978 1.00 97.62 88 GLY A N 1
ATOM 712 C CA . GLY A 1 88 ? -6.391 9.671 -14.171 1.00 97.62 88 GLY A CA 1
ATOM 713 C C . GLY A 1 88 ? -7.865 9.983 -13.907 1.00 97.62 88 GLY A C 1
ATOM 714 O O . GLY A 1 88 ? -8.608 10.160 -14.867 1.00 97.62 88 GLY A O 1
ATOM 715 N N . GLU A 1 89 ? -8.289 10.006 -12.639 1.00 96.69 89 GLU A N 1
ATOM 716 C CA . GLU A 1 89 ? -9.651 10.329 -12.202 1.00 96.69 89 GLU A CA 1
ATOM 717 C C . GLU A 1 89 ? -10.738 9.470 -12.876 1.00 96.69 89 GLU A C 1
ATOM 719 O O . GLU A 1 89 ? -11.859 9.924 -13.117 1.00 96.69 89 GLU A O 1
ATOM 724 N N . ILE A 1 90 ? -10.433 8.199 -13.177 1.00 97.50 90 ILE A N 1
ATOM 725 C CA . ILE A 1 90 ? -11.414 7.290 -13.778 1.00 97.50 90 ILE A CA 1
ATOM 726 C C . ILE A 1 90 ? -12.568 7.068 -12.785 1.00 97.50 90 ILE A C 1
ATOM 728 O O . ILE A 1 90 ? -12.320 6.586 -11.669 1.00 97.50 90 ILE A O 1
ATOM 732 N N . PRO A 1 91 ? -13.829 7.355 -13.174 1.00 96.31 91 PRO A N 1
ATOM 733 C CA . PRO A 1 91 ? -14.978 7.246 -12.283 1.00 96.31 91 PRO A CA 1
ATOM 734 C C . PRO A 1 91 ? -15.077 5.879 -11.598 1.00 96.31 91 PRO A C 1
ATOM 736 O O . PRO A 1 91 ? -14.959 4.837 -12.240 1.00 96.31 91 PRO A O 1
ATOM 739 N N . GLY A 1 92 ? -15.316 5.887 -10.284 1.00 92.81 92 GLY A N 1
ATOM 740 C CA . GLY A 1 92 ? -15.450 4.670 -9.475 1.00 92.81 92 GLY A CA 1
ATOM 741 C C . GLY A 1 92 ? -14.130 4.057 -8.995 1.00 92.81 92 GLY A C 1
ATOM 742 O O . GLY A 1 92 ? -14.161 3.072 -8.259 1.00 92.81 92 GLY A O 1
ATOM 743 N N . THR A 1 93 ? -12.979 4.634 -9.347 1.00 93.75 93 THR A N 1
ATOM 744 C CA . THR A 1 93 ? -11.682 4.159 -8.851 1.00 93.75 93 THR A CA 1
ATOM 745 C C . THR A 1 93 ? -11.374 4.735 -7.471 1.00 93.75 93 THR A C 1
ATOM 747 O O . THR A 1 93 ? -11.324 5.948 -7.284 1.00 93.75 93 THR A O 1
ATOM 750 N N . THR A 1 94 ? -11.098 3.864 -6.502 1.00 92.44 94 THR A N 1
ATOM 751 C CA . THR A 1 94 ? -10.634 4.237 -5.159 1.00 92.44 94 THR A CA 1
ATOM 752 C C . THR A 1 94 ? -9.395 3.435 -4.785 1.00 92.44 94 THR A C 1
ATOM 754 O O . THR A 1 94 ? -9.210 2.308 -5.247 1.00 92.44 94 THR A O 1
ATOM 757 N N . LEU A 1 95 ? -8.531 4.008 -3.948 1.00 87.38 95 LEU A N 1
ATOM 758 C CA . LEU A 1 95 ? -7.395 3.289 -3.369 1.00 87.38 95 LEU A CA 1
ATOM 759 C C . LEU A 1 95 ? -7.809 2.647 -2.050 1.00 87.38 95 LEU A C 1
ATOM 761 O O . LEU A 1 95 ? -8.585 3.234 -1.297 1.00 87.38 95 LEU A O 1
ATOM 765 N N . ALA A 1 96 ? -7.253 1.474 -1.752 1.00 85.81 96 ALA A N 1
ATOM 766 C CA . ALA A 1 96 ? -7.459 0.838 -0.455 1.00 85.81 96 ALA A CA 1
ATOM 767 C C . ALA A 1 96 ? -6.776 1.644 0.670 1.00 85.81 96 ALA A C 1
ATOM 769 O O . ALA A 1 96 ? -7.313 1.782 1.766 1.00 85.81 96 ALA A O 1
ATOM 770 N N . SER A 1 97 ? -5.636 2.272 0.359 1.00 83.75 97 SER A N 1
ATOM 771 C CA . SER A 1 97 ? -4.955 3.228 1.230 1.00 83.75 97 SER A CA 1
ATOM 772 C C . SER A 1 97 ? -4.300 4.344 0.419 1.00 83.75 97 SER A C 1
ATOM 774 O O . SER A 1 97 ? -3.572 4.085 -0.539 1.00 83.75 97 SER A O 1
ATOM 776 N N . LYS A 1 98 ? -4.523 5.601 0.825 1.00 87.75 98 LYS A N 1
ATOM 777 C CA . LYS A 1 98 ? -3.833 6.762 0.236 1.00 87.75 98 LYS A CA 1
ATOM 778 C C . LYS A 1 98 ? -2.340 6.763 0.558 1.00 87.75 98 LYS A C 1
ATOM 780 O O . LYS A 1 98 ? -1.546 7.116 -0.301 1.00 87.75 98 LYS A O 1
ATOM 785 N N . TRP A 1 99 ? -1.964 6.300 1.749 1.00 89.25 99 TRP A N 1
ATOM 786 C CA . TRP A 1 99 ? -0.558 6.133 2.122 1.00 89.25 99 TRP A CA 1
ATOM 787 C C . TRP A 1 99 ? 0.159 5.162 1.176 1.00 89.25 99 TRP A C 1
ATOM 789 O O . TRP A 1 99 ? 1.273 5.440 0.755 1.00 89.25 99 TRP A O 1
ATOM 799 N N . ALA A 1 100 ? -0.498 4.069 0.767 1.00 89.31 100 ALA A N 1
ATOM 800 C CA . ALA A 1 100 ? 0.093 3.119 -0.177 1.00 89.31 100 ALA A CA 1
ATOM 801 C C . ALA A 1 100 ? 0.235 3.699 -1.595 1.00 89.31 100 ALA A C 1
ATOM 803 O O . ALA A 1 100 ? 1.085 3.235 -2.350 1.00 89.31 100 ALA A O 1
ATOM 804 N N . GLY A 1 101 ? -0.595 4.686 -1.957 1.00 92.25 101 GLY A N 1
ATOM 805 C CA . GLY A 1 101 ? -0.550 5.377 -3.247 1.00 92.25 101 GLY A CA 1
ATOM 806 C C . GLY A 1 101 ? 0.474 6.510 -3.328 1.00 92.25 101 GLY A C 1
ATOM 807 O O . GLY A 1 101 ? 0.931 6.811 -4.425 1.00 92.25 101 GLY A O 1
ATOM 808 N N . ASP A 1 102 ? 0.859 7.112 -2.201 1.00 95.25 102 ASP A N 1
ATOM 809 C CA . ASP A 1 102 ? 1.940 8.108 -2.116 1.00 95.25 102 ASP A CA 1
ATOM 810 C C . ASP A 1 102 ? 3.295 7.401 -1.956 1.00 95.25 102 ASP A C 1
ATOM 812 O O . ASP A 1 102 ? 3.932 7.404 -0.900 1.00 95.25 102 ASP A O 1
ATOM 816 N N . VAL A 1 103 ? 3.723 6.715 -3.016 1.00 95.81 103 VAL A N 1
ATOM 817 C CA . VAL A 1 103 ? 4.918 5.859 -2.977 1.00 95.81 103 VAL A CA 1
ATOM 818 C C . VAL A 1 103 ? 6.227 6.642 -2.953 1.00 95.81 103 VAL A C 1
ATOM 820 O O . VAL A 1 103 ? 7.306 6.072 -2.735 1.00 95.81 103 VAL A O 1
ATOM 823 N N . ASN A 1 104 ? 6.172 7.943 -3.226 1.00 95.00 104 ASN A N 1
ATOM 824 C CA . ASN A 1 104 ? 7.326 8.818 -3.129 1.00 95.00 104 ASN A CA 1
ATOM 825 C C . ASN A 1 104 ? 7.408 9.565 -1.778 1.00 95.00 104 ASN A C 1
ATOM 827 O O . ASN A 1 104 ? 8.520 9.946 -1.395 1.00 95.00 104 ASN A O 1
ATOM 831 N N . GLY A 1 105 ? 6.297 9.676 -1.040 1.00 92.56 105 GLY A N 1
ATOM 832 C CA . GLY A 1 105 ? 6.236 10.271 0.293 1.00 92.56 105 GLY A CA 1
ATOM 833 C C . GLY A 1 105 ? 6.341 11.796 0.284 1.00 92.56 105 GLY A C 1
ATOM 834 O O . GLY A 1 105 ? 6.958 12.373 1.195 1.00 92.56 105 GLY A O 1
ATOM 835 N N . ASP A 1 106 ? 5.830 12.447 -0.762 1.00 92.25 106 ASP A N 1
ATOM 836 C CA . ASP A 1 106 ? 5.759 13.908 -0.893 1.00 92.25 106 ASP A CA 1
ATOM 837 C C . ASP A 1 106 ? 4.409 14.486 -0.437 1.00 92.25 106 ASP A C 1
ATOM 839 O O . ASP A 1 106 ? 4.261 15.708 -0.363 1.00 92.25 106 ASP A O 1
ATOM 843 N N . GLY A 1 107 ? 3.457 13.625 -0.064 1.00 90.19 107 GLY A N 1
ATOM 844 C CA . GLY A 1 107 ? 2.129 13.996 0.410 1.00 90.19 107 GLY A CA 1
ATOM 845 C C . GLY A 1 107 ? 1.102 14.205 -0.705 1.00 90.19 107 GLY A C 1
ATOM 846 O O . GLY A 1 107 ? -0.044 14.547 -0.401 1.00 90.19 107 GLY A O 1
ATOM 847 N N . ILE A 1 108 ? 1.469 14.024 -1.980 1.00 94.38 108 ILE A N 1
ATOM 848 C CA . ILE A 1 108 ? 0.596 14.263 -3.132 1.00 94.38 108 ILE A CA 1
ATOM 849 C C . ILE A 1 108 ? 0.642 13.072 -4.089 1.00 94.38 108 ILE A C 1
ATOM 851 O O . ILE A 1 108 ? 1.581 12.911 -4.858 1.00 94.38 108 ILE A O 1
ATOM 855 N N . ILE A 1 109 ? -0.455 12.316 -4.151 1.00 95.94 109 ILE A N 1
ATOM 856 C CA . ILE A 1 109 ? -0.600 11.199 -5.094 1.00 95.94 109 ILE A CA 1
ATOM 857 C C . ILE A 1 109 ? -0.786 11.734 -6.519 1.00 95.94 109 ILE A C 1
ATOM 859 O O . ILE A 1 109 ? -1.818 12.332 -6.832 1.00 95.94 109 ILE A O 1
ATOM 863 N N . ARG A 1 110 ? 0.196 11.504 -7.394 1.00 97.94 110 ARG A N 1
ATOM 864 C CA . ARG A 1 110 ? 0.198 11.977 -8.791 1.00 97.94 110 ARG A CA 1
ATOM 865 C C . ARG A 1 110 ? 0.992 11.053 -9.719 1.00 97.94 110 ARG A C 1
ATOM 867 O O . ARG A 1 110 ? 1.452 9.985 -9.337 1.00 97.94 110 ARG A O 1
ATOM 874 N N . GLY A 1 111 ? 1.191 11.463 -10.974 1.00 98.06 111 GLY A N 1
ATOM 875 C CA . GLY A 1 111 ? 1.898 10.649 -11.978 1.00 98.06 111 GLY A CA 1
ATOM 876 C C . GLY A 1 111 ? 3.337 10.254 -11.602 1.00 98.06 111 GLY A C 1
ATOM 877 O O . GLY A 1 111 ? 3.844 9.240 -12.086 1.00 98.06 111 GLY A O 1
ATOM 878 N N . ALA A 1 112 ? 3.983 11.010 -10.706 1.00 97.94 112 ALA A N 1
ATOM 879 C CA . ALA A 1 112 ? 5.284 10.649 -10.144 1.00 97.94 112 ALA A CA 1
ATOM 880 C C . ALA A 1 112 ? 5.218 9.328 -9.355 1.00 97.94 112 ALA A C 1
ATOM 882 O O . ALA A 1 112 ? 6.099 8.481 -9.507 1.00 97.94 112 ALA A O 1
ATOM 883 N N . ASP A 1 113 ? 4.144 9.108 -8.594 1.00 98.38 113 ASP A N 1
ATOM 884 C CA . ASP A 1 113 ? 3.905 7.872 -7.847 1.00 98.38 113 ASP A CA 1
ATOM 885 C C . ASP A 1 113 ? 3.666 6.686 -8.771 1.00 98.38 113 ASP A C 1
ATOM 887 O O . ASP A 1 113 ? 4.263 5.628 -8.587 1.00 98.38 113 ASP A O 1
ATOM 891 N N . VAL A 1 114 ? 2.869 6.886 -9.826 1.00 98.44 114 VAL A N 1
ATOM 892 C CA . VAL A 1 114 ? 2.623 5.860 -10.853 1.00 98.44 114 VAL A CA 1
ATOM 893 C C . VAL A 1 114 ? 3.940 5.412 -11.485 1.00 98.44 114 VAL A C 1
ATOM 895 O O . VAL A 1 114 ? 4.212 4.217 -11.577 1.00 98.44 114 VAL A O 1
ATOM 898 N N .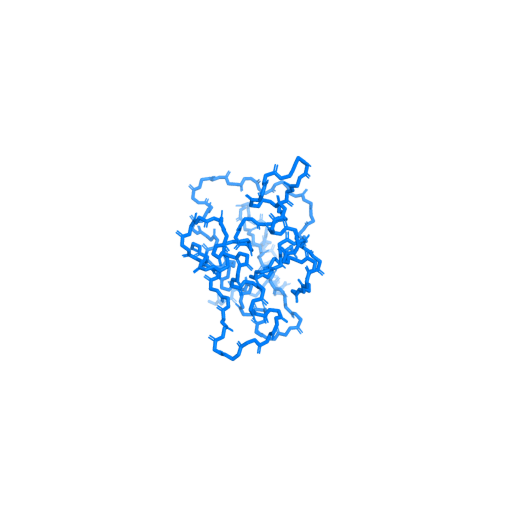 THR A 1 115 ? 4.784 6.370 -11.877 1.00 98.19 115 THR A N 1
ATOM 899 C CA . THR A 1 115 ? 6.077 6.090 -12.521 1.00 98.19 115 THR A CA 1
ATOM 900 C C . THR A 1 115 ? 7.007 5.334 -11.577 1.00 98.19 115 THR A C 1
ATOM 902 O O . THR A 1 115 ? 7.607 4.329 -11.955 1.00 98.19 115 THR A O 1
ATOM 905 N N . LYS A 1 116 ? 7.095 5.782 -10.322 1.00 98.19 116 LYS A N 1
ATOM 906 C CA . LYS A 1 116 ? 7.960 5.169 -9.315 1.00 98.19 116 LYS A CA 1
ATOM 907 C C . LYS A 1 116 ? 7.506 3.754 -8.946 1.00 98.19 116 LYS A C 1
ATOM 909 O O . LYS A 1 116 ? 8.343 2.859 -8.840 1.00 98.19 116 LYS A O 1
ATOM 914 N N . LEU A 1 117 ? 6.197 3.534 -8.808 1.00 98.00 117 LEU A N 1
ATOM 915 C CA . LEU A 1 117 ? 5.631 2.207 -8.566 1.00 98.00 117 LEU A CA 1
ATOM 916 C C . LEU A 1 117 ? 5.861 1.276 -9.763 1.00 98.00 117 LEU A C 1
ATOM 918 O O . LEU A 1 117 ? 6.231 0.119 -9.578 1.00 98.00 117 LEU A O 1
ATOM 922 N N . MET A 1 118 ? 5.719 1.785 -10.990 1.00 98.25 118 MET A N 1
ATOM 923 C CA . MET A 1 118 ? 6.011 1.031 -12.212 1.00 98.25 118 MET A CA 1
ATOM 924 C C . MET A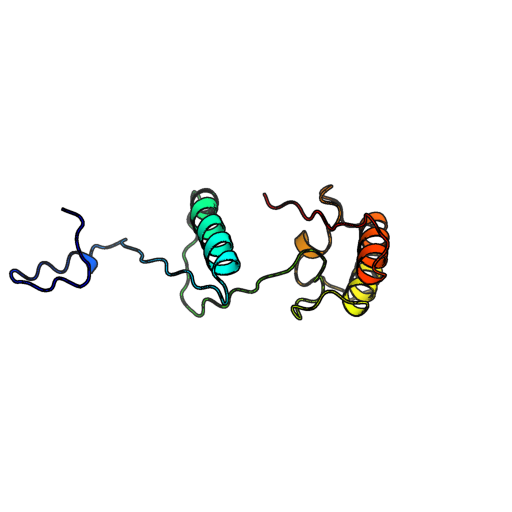 1 118 ? 7.477 0.590 -12.281 1.00 98.25 118 MET A C 1
ATOM 926 O O . MET A 1 118 ? 7.748 -0.562 -12.609 1.00 98.25 118 MET A O 1
ATOM 930 N N . TRP A 1 119 ? 8.426 1.469 -11.948 1.00 98.25 119 TRP A N 1
ATOM 931 C CA . TRP A 1 119 ? 9.850 1.120 -11.903 1.00 98.25 119 TRP A CA 1
ATOM 932 C C . TRP A 1 119 ? 10.171 0.084 -10.832 1.00 98.25 119 TRP A C 1
ATOM 934 O O . TRP A 1 119 ? 10.983 -0.806 -11.073 1.00 98.25 119 TRP A O 1
ATOM 944 N N . TYR A 1 120 ? 9.521 0.177 -9.673 1.00 97.44 120 TYR A N 1
ATOM 945 C CA . TYR A 1 120 ? 9.693 -0.794 -8.600 1.00 97.44 120 TYR A CA 1
ATOM 946 C C . TYR A 1 120 ? 9.190 -2.181 -9.016 1.00 97.44 120 TYR A C 1
ATOM 948 O O . TYR A 1 120 ? 9.918 -3.159 -8.885 1.00 97.44 120 TYR A O 1
ATOM 956 N N . VAL A 1 121 ? 7.985 -2.262 -9.592 1.00 97.31 121 VAL A N 1
ATOM 957 C CA . VAL A 1 121 ? 7.415 -3.521 -10.108 1.00 97.31 121 VAL A CA 1
ATOM 958 C C . VAL A 1 121 ? 8.224 -4.071 -11.288 1.00 97.31 121 VAL A C 1
ATOM 960 O O . VAL A 1 121 ? 8.323 -5.281 -11.451 1.00 97.31 121 VAL A O 1
ATOM 963 N N . GLY A 1 122 ? 8.808 -3.195 -12.108 1.00 97.19 122 GLY A N 1
ATOM 964 C CA . GLY A 1 122 ? 9.721 -3.564 -13.192 1.00 97.19 122 GLY A CA 1
ATOM 965 C C . GLY A 1 122 ? 11.148 -3.887 -12.740 1.00 97.19 122 GLY A C 1
ATOM 966 O O . GLY A 1 122 ? 12.008 -4.055 -13.600 1.00 97.19 122 GLY A O 1
ATOM 967 N N . GLU A 1 123 ? 11.408 -3.928 -11.429 1.00 96.06 123 GLU A N 1
ATOM 968 C CA . GLU A 1 123 ? 12.707 -4.254 -10.827 1.00 96.06 123 GLU A CA 1
ATOM 969 C C . GLU A 1 123 ? 13.868 -3.379 -11.343 1.00 96.06 123 GLU A C 1
ATOM 971 O O . GLU A 1 123 ? 15.015 -3.818 -11.445 1.00 96.06 123 GLU A O 1
ATOM 976 N N . ILE A 1 124 ? 13.589 -2.109 -11.665 1.00 96.62 124 ILE A N 1
ATOM 977 C CA . ILE A 1 124 ? 14.612 -1.175 -12.144 1.00 96.62 124 ILE A CA 1
ATOM 978 C C . ILE A 1 124 ? 15.624 -0.902 -11.015 1.00 96.62 124 ILE A C 1
ATOM 980 O O . ILE A 1 124 ? 15.225 -0.395 -9.955 1.00 96.62 124 ILE A O 1
ATOM 984 N N . PRO A 1 125 ? 16.933 -1.169 -11.223 1.00 94.06 125 PRO A N 1
ATOM 985 C CA . PRO A 1 125 ? 17.949 -1.005 -10.188 1.00 94.06 125 PRO A CA 1
ATOM 986 C C . PRO A 1 125 ? 17.949 0.394 -9.563 1.00 94.06 125 PRO A C 1
ATOM 988 O O . PRO A 1 125 ? 17.893 1.403 -10.262 1.00 94.06 125 PRO A O 1
ATOM 991 N N . GLY A 1 126 ? 18.042 0.451 -8.232 1.00 91.00 126 GLY A N 1
ATOM 992 C CA . GLY A 1 126 ? 18.054 1.707 -7.471 1.00 91.00 126 GLY A CA 1
ATOM 993 C C . GLY A 1 126 ? 16.670 2.282 -7.146 1.00 91.00 126 GLY A C 1
ATOM 994 O O . GLY A 1 126 ? 16.587 3.304 -6.463 1.00 91.00 126 GLY A O 1
ATOM 995 N N . THR A 1 127 ? 15.585 1.629 -7.569 1.00 93.75 127 THR A N 1
ATOM 996 C CA . THR A 1 127 ? 14.222 2.060 -7.235 1.00 93.75 127 THR A CA 1
ATOM 997 C C . THR A 1 127 ? 13.784 1.500 -5.885 1.00 93.75 127 THR A C 1
ATOM 999 O O . THR A 1 127 ? 13.738 0.291 -5.694 1.00 93.75 127 THR A O 1
ATOM 1002 N N . ASN A 1 128 ? 13.396 2.381 -4.960 1.00 93.25 128 ASN A N 1
ATOM 1003 C CA . ASN A 1 128 ? 12.803 2.014 -3.672 1.00 93.25 128 ASN A CA 1
ATOM 1004 C C . ASN A 1 128 ? 11.552 2.852 -3.416 1.00 93.25 128 ASN A C 1
ATOM 1006 O O . ASN A 1 128 ? 11.540 4.048 -3.724 1.00 93.25 128 ASN A O 1
ATOM 1010 N N . LEU A 1 129 ? 10.516 2.245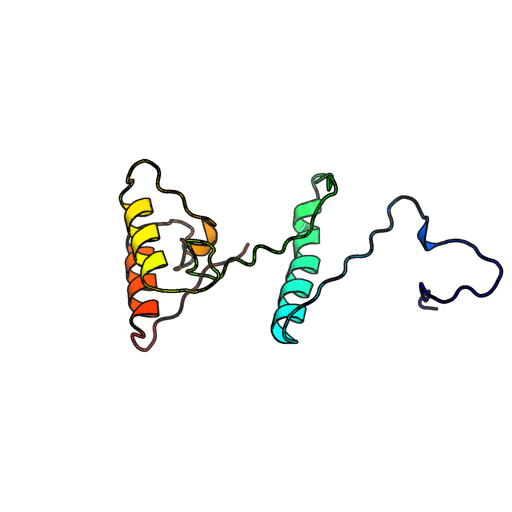 -2.840 1.00 92.88 129 LEU A N 1
ATOM 1011 C CA . LEU A 1 129 ? 9.303 2.953 -2.433 1.00 92.88 129 LEU A CA 1
ATOM 1012 C C . LEU A 1 129 ? 9.506 3.591 -1.051 1.00 92.88 129 LEU A C 1
ATOM 1014 O O . LEU A 1 129 ? 10.081 2.968 -0.166 1.00 92.88 129 LEU A O 1
ATOM 1018 N N . ASN A 1 130 ? 9.033 4.826 -0.875 1.00 90.69 130 ASN A N 1
ATOM 1019 C CA . ASN A 1 130 ? 9.261 5.645 0.320 1.00 90.69 130 ASN A CA 1
ATOM 1020 C C . ASN A 1 130 ? 7.950 6.264 0.828 1.00 90.69 130 ASN A C 1
ATOM 1022 O O . ASN A 1 130 ? 7.876 7.479 1.012 1.00 90.69 130 ASN A O 1
ATOM 1026 N N . CYS A 1 131 ? 6.915 5.453 1.043 1.00 85.06 131 CYS A N 1
ATOM 1027 C CA . CYS A 1 131 ? 5.685 5.936 1.667 1.00 85.06 131 CYS A CA 1
ATOM 1028 C C . CYS A 1 131 ? 6.004 6.385 3.095 1.00 85.06 131 CYS A C 1
ATOM 1030 O O . CYS A 1 131 ? 6.353 5.563 3.946 1.00 85.06 131 CYS A O 1
ATOM 1032 N N . LYS A 1 132 ? 5.907 7.685 3.372 1.00 79.31 132 LYS A N 1
ATOM 1033 C CA . LYS A 1 132 ? 6.163 8.204 4.718 1.00 79.31 132 LYS A CA 1
ATOM 1034 C C . LYS A 1 132 ? 4.938 7.972 5.590 1.00 79.31 132 LYS A C 1
ATOM 1036 O O . LYS A 1 132 ? 3.840 8.404 5.250 1.00 79.31 132 LYS A O 1
ATOM 1041 N N . SER A 1 133 ? 5.122 7.273 6.705 1.00 59.53 133 SER A N 1
ATOM 1042 C CA . SER A 1 133 ? 4.168 7.322 7.812 1.00 59.53 133 SER A CA 1
ATOM 1043 C C . SER A 1 133 ? 4.293 8.669 8.528 1.00 59.53 133 SER A C 1
ATOM 1045 O O . SER A 1 133 ? 5.365 9.281 8.512 1.00 59.53 133 SER A O 1
ATOM 1047 N N . CYS A 1 134 ? 3.199 9.130 9.130 1.00 47.19 134 CYS A N 1
ATOM 1048 C CA . CYS A 1 134 ? 3.261 10.192 10.130 1.00 47.19 134 CYS A CA 1
ATOM 1049 C C . CYS A 1 134 ? 3.933 9.685 11.410 1.00 47.19 134 CYS A C 1
ATOM 1051 O O . CYS A 1 134 ? 3.777 8.478 11.713 1.00 47.19 134 CYS A O 1
#

Foldseek 3Di:
DPDDQPPCDPPDPNPVPPPPDDDDDADDPDPVRSVVVVVVVVVCVVVPPDDDPPPDDDPDPLDQDQLNFASPPDRAVVSLVLLVCVQVVPPPRHTPDPLSQQQQQPSDRHVVSSVLSVCVNVVPPPRHGDRDDD

Radius of gyration: 20.48 Å; chains: 1; bounding box: 34×31×62 Å

pLDDT: mean 73.07, std 21.89, range [34.31, 98.44]